Protein AF-A0A7L4GXS1-F1 (afdb_monomer_lite)

Radius of gyration: 14.41 Å; chains: 1; bounding box: 32×33×36 Å

Foldseek 3Di:
DLVVLLVVDVVCFQPRCLVCLLVSLLVLVCLCPPPDPDRDVVSVVSSVVSLVVNCVGHHPPSSVVSNVVSVVVVVVVVVVVVVVVVVD

InterPro domains:
  IPR052575 Small subunit processome component 20 [PTHR17695] (1-88)
  IPR057525 U3 small nucleolar RNA-associated protein 20, C-terminal [PF23099] (1-85)

Sequence (88 aa):
IFKFLGAISVNLGKDRIKPYLPTILTPLYRELNSTYAEQDPTLKNLSQEIIELLKKLVGLEAFSLAFSSVQKQAHQKRAIRKKQRALQ

pLDDT: mean 93.25, std 5.34, range [67.31, 98.0]

Secondary structure (DSSP, 8-state):
-HHHHHHHHHHHHHHHHGGGHHHHHHHHHHHHT---SS--HHHHHHHHHHHHHHHHHH-HHHHHHHHHHHHHHHHHHHHHHHHHHT--

Structure (mmCIF, N/CA/C/O backbone):
data_AF-A0A7L4GXS1-F1
#
_entry.id   AF-A0A7L4GXS1-F1
#
loop_
_atom_site.group_PDB
_atom_site.id
_atom_site.type_symbol
_atom_site.label_atom_id
_atom_site.label_alt_id
_atom_site.label_comp_id
_atom_site.label_asym_id
_atom_site.label_entity_id
_atom_site.label_seq_id
_atom_site.pdbx_PDB_ins_code
_atom_site.Cartn_x
_atom_site.Cartn_y
_atom_site.Cartn_z
_atom_site.occupancy
_atom_site.B_iso_or_equiv
_atom_site.auth_seq_id
_atom_site.auth_comp_id
_atom_site.auth_asym_id
_atom_site.auth_atom_id
_atom_site.pdbx_PDB_model_num
ATOM 1 N N . ILE A 1 1 ? -6.952 5.130 -9.987 1.00 87.75 1 ILE A N 1
ATOM 2 C CA . ILE A 1 1 ? -7.059 3.975 -9.056 1.00 87.75 1 ILE A CA 1
ATOM 3 C C . ILE A 1 1 ? -6.529 4.270 -7.642 1.00 87.75 1 ILE A C 1
ATOM 5 O O . ILE A 1 1 ? -7.242 3.975 -6.698 1.00 87.75 1 ILE A O 1
ATOM 9 N N . PHE A 1 2 ? -5.358 4.893 -7.439 1.00 92.88 2 PHE A N 1
ATOM 10 C CA . PHE A 1 2 ? -4.829 5.136 -6.076 1.00 92.88 2 PHE A CA 1
ATOM 11 C C . PHE A 1 2 ? -5.710 6.057 -5.228 1.00 92.88 2 PHE A C 1
ATOM 13 O O . PHE A 1 2 ? -5.997 5.728 -4.084 1.00 92.88 2 PHE A O 1
ATOM 20 N N . LYS A 1 3 ? -6.267 7.124 -5.814 1.00 93.00 3 LYS A N 1
ATOM 21 C CA . LYS A 1 3 ? -7.276 7.961 -5.138 1.00 93.00 3 LYS A CA 1
ATOM 22 C C . LYS A 1 3 ? -8.466 7.142 -4.611 1.00 93.00 3 LYS A C 1
ATOM 24 O O . LYS A 1 3 ? -8.919 7.374 -3.498 1.00 93.00 3 LYS A O 1
ATOM 29 N N . PHE A 1 4 ? -8.922 6.144 -5.374 1.00 94.00 4 PHE A N 1
ATOM 30 C CA . PHE A 1 4 ? -9.973 5.224 -4.935 1.00 94.00 4 PHE A CA 1
ATOM 31 C C . PHE A 1 4 ? -9.500 4.337 -3.777 1.00 94.00 4 PHE A C 1
ATOM 33 O O . PHE A 1 4 ? -10.210 4.233 -2.788 1.00 94.00 4 PHE A O 1
ATOM 40 N N . LEU A 1 5 ? -8.285 3.775 -3.846 1.00 92.81 5 LEU A N 1
ATOM 41 C CA . LEU A 1 5 ? -7.697 2.997 -2.745 1.00 92.81 5 LEU A CA 1
ATOM 42 C C . LEU A 1 5 ? -7.591 3.810 -1.442 1.00 92.81 5 LEU A C 1
ATOM 44 O O . LEU A 1 5 ? -7.903 3.295 -0.370 1.00 92.81 5 LEU A O 1
ATOM 48 N N . GLY A 1 6 ? -7.208 5.085 -1.528 1.00 92.25 6 GLY A N 1
ATOM 49 C CA . GLY A 1 6 ? -7.230 6.002 -0.388 1.00 92.25 6 GLY A CA 1
ATOM 50 C C . GLY A 1 6 ? -8.649 6.223 0.145 1.00 92.25 6 GLY A C 1
ATOM 51 O O . GLY A 1 6 ? -8.898 6.032 1.334 1.00 92.25 6 GLY A O 1
ATOM 52 N N . ALA A 1 7 ? -9.600 6.540 -0.739 1.00 93.75 7 ALA A N 1
ATOM 53 C CA . ALA A 1 7 ? -10.990 6.804 -0.368 1.00 93.75 7 ALA A CA 1
ATOM 54 C C . ALA A 1 7 ? -11.680 5.597 0.296 1.00 93.75 7 ALA A C 1
ATOM 56 O O . ALA A 1 7 ? -12.318 5.757 1.336 1.00 93.75 7 ALA A O 1
ATOM 57 N N . ILE A 1 8 ? -11.518 4.382 -0.246 1.00 93.44 8 ILE A N 1
ATOM 58 C CA . ILE A 1 8 ? -12.094 3.172 0.367 1.00 93.44 8 ILE A CA 1
ATOM 59 C C . ILE A 1 8 ? -11.459 2.865 1.721 1.00 93.44 8 ILE A C 1
ATOM 61 O O . ILE A 1 8 ? -12.144 2.363 2.606 1.00 93.44 8 ILE A O 1
ATOM 65 N N . SER A 1 9 ? -10.175 3.187 1.905 1.00 91.94 9 SER A N 1
ATOM 66 C CA . SER A 1 9 ? -9.484 2.962 3.177 1.00 91.94 9 SER A CA 1
ATOM 67 C C . SER A 1 9 ? -10.079 3.835 4.276 1.00 91.94 9 SER A C 1
ATOM 69 O O . SER A 1 9 ? -10.369 3.340 5.363 1.00 91.94 9 SER A O 1
ATOM 71 N N . VAL A 1 10 ? -10.346 5.107 3.965 1.00 92.75 10 VAL A N 1
ATOM 72 C CA . VAL A 1 10 ? -11.041 6.031 4.874 1.00 92.75 10 VAL A CA 1
ATOM 73 C C . VAL A 1 10 ? -12.477 5.572 5.140 1.00 92.75 10 VAL A C 1
ATOM 75 O O . VAL A 1 10 ? -12.903 5.562 6.290 1.00 92.75 10 VAL A O 1
ATOM 78 N N . ASN A 1 11 ? -13.210 5.149 4.105 1.00 93.88 11 ASN A N 1
ATOM 79 C CA . ASN A 1 11 ? -14.612 4.738 4.231 1.00 93.88 11 ASN A CA 1
ATOM 80 C C . ASN A 1 11 ? -14.790 3.452 5.067 1.00 93.88 11 ASN A C 1
ATOM 82 O O . ASN A 1 11 ? -15.662 3.383 5.932 1.00 93.88 11 ASN A O 1
ATOM 86 N N . LEU A 1 12 ? -13.948 2.437 4.842 1.00 92.62 12 LEU A N 1
ATOM 87 C CA . LEU A 1 12 ? -14.030 1.160 5.558 1.00 92.62 12 LEU A CA 1
ATOM 88 C C . LEU A 1 12 ? -13.646 1.292 7.037 1.00 92.62 12 LEU A C 1
ATOM 90 O O . LEU A 1 12 ? -14.234 0.607 7.882 1.00 92.62 12 LEU A O 1
ATOM 94 N N . GLY A 1 13 ? -12.686 2.169 7.3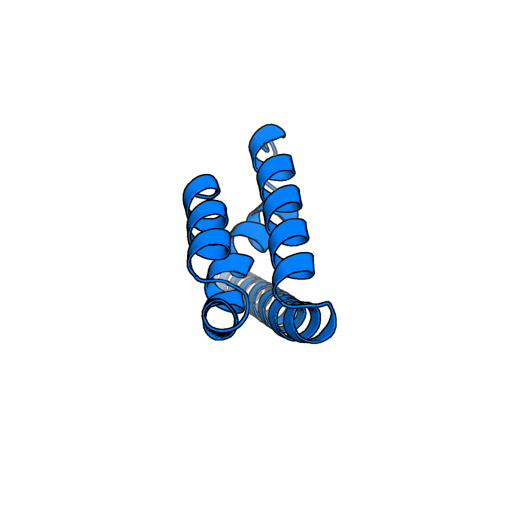41 1.00 89.19 13 GLY A N 1
ATOM 95 C CA . GLY A 1 13 ? -12.164 2.374 8.686 1.00 89.19 13 GLY A CA 1
ATOM 96 C C . GLY A 1 13 ? -11.243 1.244 9.166 1.00 89.19 13 GLY A C 1
ATOM 97 O O . GLY A 1 13 ? -11.030 0.234 8.491 1.00 89.19 13 GLY A O 1
ATOM 98 N N . LYS A 1 14 ? -10.686 1.423 10.369 1.00 87.31 14 LYS A N 1
ATOM 99 C CA . LYS A 1 14 ? -9.621 0.585 10.949 1.00 87.31 14 LYS A CA 1
ATOM 100 C C . LYS A 1 14 ? -9.939 -0.911 10.984 1.00 87.31 14 LYS A C 1
ATOM 102 O O . LYS A 1 14 ? -9.062 -1.719 10.688 1.00 87.31 14 LYS A O 1
ATOM 107 N N . ASP A 1 15 ? -11.155 -1.292 11.356 1.00 85.56 15 ASP A N 1
ATOM 108 C CA . ASP A 1 15 ? -11.464 -2.702 11.618 1.00 85.56 15 ASP A CA 1
ATOM 109 C C . ASP A 1 15 ? -11.736 -3.487 10.337 1.00 85.56 15 ASP A C 1
ATOM 111 O O . ASP A 1 15 ? -11.327 -4.640 10.211 1.00 85.56 15 ASP A O 1
ATOM 115 N N . ARG A 1 16 ? -12.350 -2.839 9.342 1.00 91.94 16 ARG A N 1
ATOM 116 C CA . ARG A 1 16 ? -12.725 -3.489 8.082 1.00 91.94 16 ARG A CA 1
ATOM 117 C C . ARG A 1 16 ? -11.625 -3.453 7.032 1.00 91.94 16 ARG A C 1
ATOM 119 O O . ARG A 1 16 ? -11.646 -4.280 6.129 1.00 91.94 16 ARG A O 1
ATOM 126 N N . ILE A 1 17 ? -10.655 -2.541 7.138 1.00 94.94 17 ILE A N 1
ATOM 127 C CA . ILE A 1 17 ? -9.587 -2.413 6.136 1.00 94.94 17 ILE A CA 1
ATOM 128 C C . ILE A 1 17 ? -8.468 -3.453 6.297 1.00 94.94 17 ILE A C 1
ATOM 130 O O . ILE A 1 17 ? -7.821 -3.808 5.312 1.00 94.94 17 ILE A O 1
ATOM 134 N N . LYS A 1 18 ? -8.239 -3.967 7.516 1.00 94.25 18 LYS A N 1
ATOM 135 C CA . LYS A 1 18 ? -7.104 -4.858 7.838 1.00 94.25 18 LYS A CA 1
ATOM 136 C C . LYS A 1 18 ? -6.965 -6.068 6.898 1.00 94.25 18 LYS A C 1
ATOM 138 O O . LYS A 1 18 ? -5.854 -6.277 6.412 1.00 94.25 18 LYS A O 1
ATOM 143 N N . PRO A 1 19 ? -8.033 -6.826 6.569 1.00 94.56 19 PRO A N 1
ATOM 144 C CA . PRO A 1 19 ? -7.923 -7.977 5.666 1.00 94.56 19 PRO A CA 1
ATOM 145 C C . PRO A 1 19 ? -7.506 -7.597 4.238 1.00 94.56 19 PRO A C 1
ATOM 147 O O . PRO A 1 19 ? -6.914 -8.402 3.524 1.00 94.56 19 PRO A O 1
ATOM 150 N N . TYR A 1 20 ? -7.781 -6.358 3.827 1.00 95.25 20 TYR A N 1
ATOM 151 C CA . TYR A 1 20 ? -7.493 -5.853 2.485 1.00 95.25 20 TYR A CA 1
ATOM 152 C C . TYR A 1 20 ? -6.130 -5.161 2.381 1.00 95.25 20 TYR A C 1
ATOM 154 O O . TYR A 1 20 ? -5.716 -4.811 1.273 1.00 95.25 20 TYR A O 1
ATOM 162 N N . LEU A 1 21 ? -5.406 -4.989 3.498 1.00 95.56 21 LEU A N 1
ATOM 163 C CA . LEU A 1 21 ? -4.100 -4.324 3.514 1.00 95.56 21 LEU A CA 1
ATOM 164 C C . LEU A 1 21 ? -3.128 -4.901 2.476 1.00 95.56 21 LEU A C 1
ATOM 166 O O . LEU A 1 21 ? -2.583 -4.105 1.717 1.00 95.56 21 LEU A O 1
ATOM 170 N N . PRO A 1 22 ? -2.918 -6.229 2.348 1.00 96.12 22 PRO A N 1
ATOM 171 C CA . PRO A 1 22 ? -1.980 -6.751 1.353 1.00 96.12 22 PRO A CA 1
ATOM 172 C C . PRO A 1 22 ? -2.379 -6.389 -0.085 1.00 96.12 22 PRO A C 1
ATOM 174 O O . PRO A 1 22 ? -1.532 -6.003 -0.894 1.00 96.12 22 PRO A O 1
ATOM 177 N N . THR A 1 23 ? -3.676 -6.450 -0.392 1.00 95.94 23 THR A N 1
ATOM 178 C CA . THR A 1 23 ? -4.234 -6.122 -1.711 1.00 95.94 23 THR A CA 1
ATOM 179 C C . THR A 1 23 ? -4.037 -4.649 -2.060 1.00 95.94 23 THR A C 1
ATOM 181 O O . THR A 1 23 ? -3.660 -4.332 -3.186 1.00 95.94 23 THR A O 1
ATOM 184 N N . ILE A 1 24 ? -4.239 -3.750 -1.092 1.00 96.56 24 ILE A N 1
ATOM 185 C CA . ILE A 1 24 ? -4.070 -2.301 -1.270 1.00 96.56 24 ILE A CA 1
ATOM 186 C C . ILE A 1 24 ? -2.584 -1.921 -1.317 1.00 96.56 24 ILE A C 1
ATOM 188 O O . ILE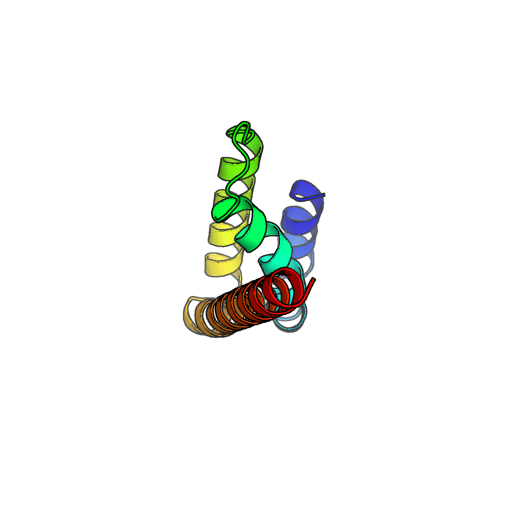 A 1 24 ? -2.175 -1.124 -2.158 1.00 96.56 24 ILE A O 1
ATOM 192 N N . LEU A 1 25 ? -1.759 -2.510 -0.448 1.00 97.31 25 LEU A N 1
ATOM 193 C CA . LEU A 1 25 ? -0.331 -2.205 -0.339 1.00 97.31 25 LEU A CA 1
ATOM 194 C C . LEU A 1 25 ? 0.478 -2.717 -1.533 1.00 97.31 25 LEU A C 1
ATOM 196 O O . LEU A 1 25 ? 1.477 -2.100 -1.884 1.00 97.31 25 LEU A O 1
ATOM 200 N N . THR A 1 26 ? 0.063 -3.802 -2.190 1.00 96.88 26 THR A N 1
ATOM 201 C CA . THR A 1 26 ? 0.782 -4.371 -3.345 1.00 96.88 26 THR A CA 1
ATOM 202 C C . THR A 1 26 ? 1.037 -3.362 -4.478 1.00 96.88 26 THR A C 1
ATOM 204 O O . THR A 1 26 ? 2.197 -3.196 -4.873 1.00 96.88 26 THR A O 1
ATOM 207 N N . PRO A 1 27 ? 0.019 -2.674 -5.035 1.00 95.50 27 PRO A N 1
ATOM 208 C CA . PRO A 1 27 ? 0.247 -1.685 -6.084 1.00 95.50 27 PRO A CA 1
ATOM 209 C C . PRO A 1 27 ? 1.012 -0.447 -5.589 1.00 95.50 27 PRO A C 1
ATOM 211 O O . PRO A 1 27 ? 1.830 0.070 -6.346 1.00 95.50 27 PRO A O 1
ATOM 214 N N . LEU A 1 28 ? 0.814 -0.020 -4.336 1.00 96.38 28 LEU A N 1
ATOM 215 C CA . LEU A 1 28 ? 1.520 1.129 -3.750 1.00 96.38 28 LEU A CA 1
ATOM 216 C C . LEU A 1 28 ? 3.011 0.826 -3.549 1.00 96.38 28 LEU A C 1
ATOM 218 O O . LEU A 1 28 ? 3.872 1.606 -3.943 1.00 96.38 28 LEU A O 1
ATOM 222 N N . TYR A 1 29 ? 3.335 -0.354 -3.013 1.00 96.00 29 TYR A N 1
ATOM 223 C CA . TYR A 1 29 ? 4.710 -0.831 -2.868 1.00 96.00 29 TYR A CA 1
ATOM 224 C C . TYR A 1 29 ? 5.410 -0.930 -4.226 1.00 96.00 29 TYR A C 1
ATOM 226 O O . TYR A 1 29 ? 6.576 -0.554 -4.357 1.00 96.00 29 TYR A O 1
ATOM 234 N N . ARG A 1 30 ? 4.706 -1.426 -5.252 1.00 93.56 30 ARG A N 1
ATOM 235 C CA . ARG A 1 30 ? 5.245 -1.486 -6.613 1.00 93.56 30 ARG A CA 1
ATOM 236 C C . ARG A 1 30 ? 5.573 -0.095 -7.146 1.00 93.56 30 ARG A C 1
ATOM 238 O O . ARG A 1 30 ? 6.624 0.034 -7.762 1.00 93.56 30 ARG A O 1
ATOM 245 N N . GLU A 1 31 ? 4.713 0.893 -6.910 1.00 94.38 31 GLU A N 1
ATOM 246 C CA . GLU A 1 31 ? 4.970 2.272 -7.331 1.00 94.38 31 GLU A CA 1
ATOM 247 C C . GLU A 1 31 ? 6.195 2.856 -6.620 1.00 94.38 31 GLU A C 1
ATOM 249 O O . GLU A 1 31 ? 7.093 3.387 -7.265 1.00 94.38 31 GLU A O 1
ATOM 254 N N . LEU A 1 32 ? 6.313 2.667 -5.302 1.00 91.75 32 LEU A N 1
ATOM 255 C CA . LEU A 1 32 ? 7.483 3.146 -4.555 1.00 91.75 32 LEU A CA 1
ATOM 256 C C . LEU A 1 32 ? 8.808 2.531 -5.021 1.00 91.75 32 LEU A C 1
ATOM 258 O O . LEU A 1 32 ? 9.851 3.171 -4.917 1.00 91.75 32 LEU A O 1
ATOM 262 N N . ASN A 1 33 ? 8.768 1.286 -5.498 1.00 90.75 33 ASN A N 1
ATOM 263 C CA . ASN A 1 33 ? 9.945 0.493 -5.861 1.00 90.75 33 ASN A CA 1
ATOM 264 C C . ASN A 1 33 ? 10.029 0.224 -7.368 1.00 90.75 33 ASN A C 1
ATOM 266 O O . ASN A 1 33 ? 10.604 -0.795 -7.784 1.00 90.75 33 ASN A O 1
ATOM 270 N N . SER A 1 34 ? 9.377 1.055 -8.178 1.00 86.31 34 SER A N 1
ATOM 271 C CA . SER A 1 34 ? 9.430 0.934 -9.626 1.00 86.31 34 SER A CA 1
ATOM 272 C C . SER A 1 34 ? 10.780 1.443 -10.136 1.00 86.31 34 SER A C 1
ATOM 274 O O . SER A 1 34 ? 11.346 2.400 -9.618 1.00 86.31 34 SER A O 1
ATOM 276 N N . THR A 1 35 ? 11.312 0.743 -11.135 1.00 80.62 35 THR A N 1
ATOM 277 C CA . THR A 1 35 ? 12.589 1.053 -11.791 1.00 80.62 35 THR A CA 1
ATOM 278 C C . THR A 1 35 ? 12.368 1.598 -13.203 1.00 80.62 35 THR A C 1
ATOM 280 O O . THR A 1 35 ? 13.271 1.523 -14.031 1.00 80.62 35 THR A O 1
ATOM 283 N N . TYR A 1 36 ? 11.148 2.049 -13.520 1.00 80.94 36 TYR A N 1
ATOM 284 C CA . TYR A 1 36 ? 10.865 2.691 -14.802 1.00 80.94 36 TYR A CA 1
ATOM 285 C C . TYR A 1 36 ? 11.575 4.047 -14.861 1.00 80.94 36 TYR A C 1
ATOM 287 O O . TYR A 1 36 ? 11.576 4.782 -13.878 1.00 80.94 36 TYR A O 1
ATOM 295 N N . ALA A 1 37 ? 12.189 4.350 -16.007 1.00 73.25 37 ALA A N 1
ATOM 296 C CA . ALA A 1 37 ? 12.984 5.564 -16.199 1.00 73.25 37 ALA A CA 1
ATOM 297 C C . ALA A 1 37 ? 12.142 6.850 -16.093 1.00 73.25 37 ALA A C 1
ATOM 299 O O . ALA A 1 37 ? 12.631 7.860 -15.599 1.00 73.25 37 ALA A O 1
ATOM 300 N N . GLU A 1 38 ? 10.865 6.787 -16.478 1.00 80.44 38 GLU A N 1
ATOM 301 C CA . GLU A 1 38 ? 9.912 7.895 -16.382 1.00 80.44 38 GLU A CA 1
ATOM 302 C C . GLU A 1 38 ? 8.851 7.587 -15.323 1.00 80.44 38 GLU A C 1
ATOM 304 O O . GLU A 1 38 ? 7.734 7.163 -15.620 1.00 80.44 38 GLU A O 1
ATOM 309 N N . GLN A 1 39 ? 9.219 7.742 -14.051 1.00 81.06 39 GLN A N 1
ATOM 310 C CA . GLN A 1 39 ? 8.221 7.741 -12.987 1.00 81.06 39 GLN A CA 1
ATOM 311 C C . GLN A 1 39 ? 7.539 9.098 -12.892 1.00 81.06 39 GLN A C 1
ATOM 313 O O . GLN A 1 39 ? 8.202 10.123 -12.761 1.00 81.06 39 GLN A O 1
ATOM 318 N N . ASP A 1 40 ? 6.210 9.076 -12.852 1.00 88.94 40 ASP A N 1
ATOM 319 C CA . ASP A 1 40 ? 5.416 10.245 -12.503 1.00 88.94 40 ASP A CA 1
ATOM 320 C C . ASP A 1 40 ? 5.620 10.579 -11.006 1.00 88.94 40 ASP A C 1
ATOM 322 O O . ASP A 1 40 ? 5.190 9.811 -10.131 1.00 88.94 40 ASP A O 1
ATOM 326 N N . PRO A 1 41 ? 6.263 11.715 -10.670 1.00 90.25 41 PRO A N 1
ATOM 327 C CA . PRO A 1 41 ? 6.510 12.093 -9.282 1.00 90.25 41 PRO A CA 1
ATOM 328 C C . PRO A 1 41 ? 5.208 12.319 -8.507 1.00 90.25 41 PRO A C 1
ATOM 330 O O . PRO A 1 41 ? 5.159 12.064 -7.303 1.00 90.25 41 PRO A O 1
ATOM 333 N N . THR A 1 42 ? 4.129 12.731 -9.179 1.00 92.38 42 THR A N 1
ATOM 334 C CA . THR A 1 42 ? 2.827 12.932 -8.534 1.00 92.38 42 THR A CA 1
ATOM 335 C C . THR A 1 42 ? 2.225 11.605 -8.079 1.00 92.38 42 THR A C 1
ATOM 337 O O . THR A 1 42 ? 1.682 11.508 -6.976 1.00 92.38 42 THR A O 1
ATOM 340 N N . LEU A 1 43 ? 2.394 10.547 -8.876 1.00 92.25 43 LEU A N 1
ATOM 341 C CA . LEU A 1 43 ? 1.918 9.208 -8.547 1.00 92.25 43 LEU A CA 1
ATOM 342 C C . LEU A 1 43 ? 2.719 8.588 -7.394 1.00 92.25 43 LEU A C 1
ATOM 344 O O . LEU A 1 43 ? 2.144 7.940 -6.509 1.00 92.25 43 LEU A O 1
ATOM 348 N N . LYS A 1 44 ? 4.035 8.823 -7.365 1.00 92.94 44 LYS A N 1
ATOM 349 C CA . LYS A 1 44 ? 4.903 8.403 -6.259 1.00 92.94 44 LYS A CA 1
ATOM 350 C C . LYS A 1 44 ? 4.506 9.081 -4.949 1.00 92.94 44 LYS A C 1
ATOM 352 O O . LYS A 1 44 ? 4.328 8.386 -3.949 1.00 92.94 44 LYS A O 1
ATOM 357 N N . ASN A 1 45 ? 4.292 10.396 -4.969 1.00 95.19 45 ASN A N 1
ATOM 358 C CA . ASN A 1 45 ? 3.862 11.156 -3.793 1.00 95.19 45 ASN A CA 1
ATOM 359 C C . ASN A 1 45 ? 2.497 10.674 -3.289 1.00 95.19 45 ASN A C 1
ATOM 361 O O . ASN A 1 45 ? 2.362 10.327 -2.117 1.00 95.19 45 ASN A O 1
ATOM 365 N N . LEU A 1 46 ? 1.523 10.505 -4.189 1.00 96.44 46 LEU A N 1
ATOM 366 C CA . LEU A 1 46 ? 0.207 9.965 -3.838 1.00 96.44 46 LEU A CA 1
ATOM 367 C C . LEU A 1 46 ? 0.306 8.569 -3.198 1.00 96.44 46 LEU A C 1
ATOM 369 O O . LEU A 1 46 ? -0.440 8.238 -2.278 1.00 96.44 46 LEU A O 1
ATOM 373 N N . SER A 1 47 ? 1.238 7.737 -3.663 1.00 96.31 47 SER A N 1
ATOM 374 C CA . SER A 1 47 ? 1.463 6.413 -3.075 1.00 96.31 47 SER A CA 1
ATOM 375 C C . SER A 1 47 ? 1.994 6.494 -1.649 1.00 96.31 47 SER A C 1
ATOM 377 O O . SER A 1 47 ? 1.544 5.737 -0.788 1.00 96.31 47 SER A O 1
ATOM 379 N N . GLN A 1 48 ? 2.939 7.404 -1.400 1.00 96.88 48 GLN A N 1
ATOM 380 C CA . GLN A 1 48 ? 3.494 7.649 -0.068 1.00 96.88 48 GLN A CA 1
ATOM 381 C C . GLN A 1 48 ? 2.421 8.172 0.889 1.00 96.88 48 GLN A C 1
ATOM 383 O O . GLN A 1 48 ? 2.295 7.656 1.997 1.00 96.88 48 GLN A O 1
ATOM 388 N N . GLU A 1 49 ? 1.601 9.124 0.441 1.00 97.44 49 GLU A N 1
ATOM 389 C CA . GLU A 1 49 ? 0.492 9.674 1.224 1.00 97.44 49 GLU A CA 1
ATOM 390 C C . GLU 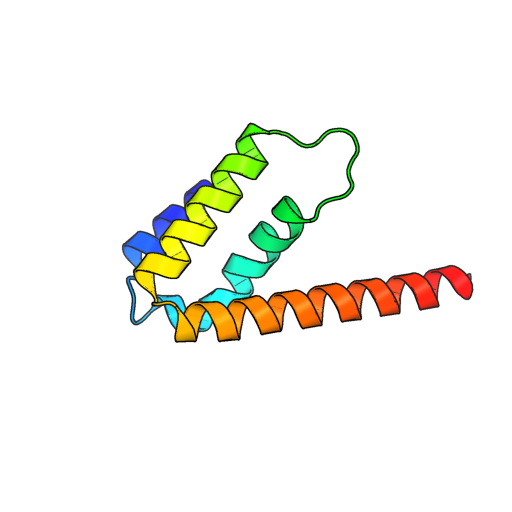A 1 49 ? -0.509 8.590 1.640 1.00 97.44 49 GLU A C 1
ATOM 392 O O . GLU A 1 49 ? -0.888 8.509 2.809 1.00 97.44 49 GLU A O 1
ATOM 397 N N . ILE A 1 50 ? -0.903 7.707 0.714 1.00 97.31 50 ILE A N 1
ATOM 398 C CA . ILE A 1 50 ? -1.836 6.612 1.020 1.00 97.31 50 ILE A CA 1
ATOM 399 C C . ILE A 1 50 ? -1.195 5.589 1.962 1.00 97.31 50 ILE A C 1
ATOM 401 O O . ILE A 1 50 ? -1.865 5.079 2.857 1.00 97.31 50 ILE A O 1
ATOM 405 N N . ILE A 1 51 ? 0.093 5.287 1.796 1.00 97.62 51 ILE A N 1
ATOM 406 C CA . ILE A 1 51 ? 0.818 4.397 2.710 1.00 97.62 51 ILE A CA 1
ATOM 407 C C . ILE A 1 51 ? 0.835 4.967 4.131 1.00 97.62 51 ILE A C 1
ATOM 409 O O . ILE A 1 51 ? 0.547 4.240 5.084 1.00 97.62 51 ILE A O 1
ATOM 413 N N . GLU A 1 52 ? 1.117 6.259 4.277 1.00 98.00 52 GLU A N 1
ATOM 414 C CA . GLU A 1 52 ? 1.140 6.918 5.580 1.00 98.00 52 GLU A CA 1
ATOM 415 C C . GLU A 1 52 ? -0.266 6.999 6.195 1.00 98.00 52 GLU A C 1
ATOM 417 O O . GLU A 1 52 ? -0.442 6.750 7.389 1.00 98.00 52 GLU A O 1
ATOM 422 N N . LEU A 1 53 ? -1.292 7.250 5.375 1.00 97.19 53 LEU A N 1
ATOM 423 C CA . LEU A 1 53 ? -2.695 7.172 5.783 1.00 97.19 53 LEU A CA 1
ATOM 424 C C . LEU A 1 53 ? -3.043 5.782 6.323 1.00 97.19 53 LEU A C 1
ATOM 426 O O . LEU A 1 53 ? -3.610 5.671 7.408 1.00 97.19 53 LEU A O 1
ATOM 430 N N . LEU A 1 54 ? -2.683 4.720 5.598 1.00 97.06 54 LEU A N 1
ATOM 431 C CA . LEU A 1 54 ? -2.948 3.343 6.013 1.00 97.06 54 LEU A CA 1
ATOM 432 C C . LEU A 1 54 ? -2.244 3.017 7.326 1.00 97.06 54 LEU A C 1
ATOM 434 O O . LEU A 1 54 ? -2.869 2.460 8.225 1.00 97.06 54 LEU A O 1
ATOM 438 N N . LYS A 1 55 ? -0.971 3.402 7.460 1.00 97.38 55 LYS A N 1
ATOM 439 C CA . LYS A 1 55 ? -0.180 3.203 8.678 1.00 97.38 55 LYS A CA 1
ATOM 440 C C . LYS A 1 55 ? -0.826 3.871 9.892 1.00 97.38 55 LYS A C 1
ATOM 442 O O . LYS A 1 55 ? -0.940 3.235 10.940 1.00 97.38 55 LYS A O 1
ATOM 447 N N . LYS A 1 56 ? -1.301 5.113 9.744 1.00 96.69 56 LYS A N 1
ATOM 448 C CA . LYS A 1 56 ? -2.043 5.832 10.794 1.00 96.69 56 LYS A CA 1
ATOM 449 C C . LYS A 1 56 ? -3.380 5.161 11.114 1.00 96.69 56 LYS A C 1
ATOM 451 O O . LYS A 1 56 ? -3.730 5.031 12.281 1.00 96.69 56 LYS A O 1
ATOM 456 N N . LEU A 1 57 ? -4.100 4.700 10.092 1.00 95.50 57 LEU A N 1
ATOM 457 C CA . LEU A 1 57 ? -5.428 4.102 10.234 1.00 95.50 57 LEU A CA 1
ATOM 458 C C . LEU A 1 57 ? -5.401 2.757 10.974 1.00 95.50 57 LEU A C 1
ATOM 460 O O . LEU A 1 57 ? -6.229 2.519 11.853 1.00 95.50 57 LEU A O 1
ATOM 464 N N . VAL A 1 58 ? -4.472 1.862 10.624 1.00 96.12 58 VAL A N 1
ATOM 465 C CA . VAL A 1 58 ? -4.437 0.494 11.181 1.00 96.12 58 VAL A CA 1
ATOM 466 C C . VAL A 1 58 ? -3.485 0.332 12.361 1.00 96.12 58 VAL A C 1
ATOM 468 O O . VAL A 1 58 ? -3.608 -0.642 13.106 1.00 96.12 58 VAL A O 1
ATOM 471 N N . GLY A 1 59 ? -2.585 1.296 12.562 1.00 96.38 59 GLY A N 1
ATOM 472 C CA . GLY A 1 59 ? -1.516 1.243 13.552 1.00 96.38 59 GLY A CA 1
ATOM 473 C C . GLY A 1 59 ? -0.251 0.560 13.026 1.00 96.38 59 GLY A C 1
ATOM 474 O O . GLY A 1 59 ? -0.277 -0.218 12.068 1.00 96.38 59 GLY A O 1
ATOM 475 N N . LEU A 1 60 ? 0.875 0.852 13.683 1.00 96.81 60 LEU A N 1
ATOM 476 C CA . LEU A 1 60 ? 2.208 0.440 13.237 1.00 96.81 60 LEU A CA 1
ATOM 477 C C . LEU A 1 60 ? 2.360 -1.079 13.105 1.00 96.81 60 LEU A C 1
ATOM 479 O O . LEU A 1 60 ? 2.920 -1.546 12.118 1.00 96.81 60 LEU A O 1
ATOM 483 N N . GLU A 1 61 ? 1.873 -1.843 14.079 1.00 96.56 61 GLU A N 1
ATOM 484 C CA . GLU A 1 61 ? 2.055 -3.296 14.131 1.00 96.56 61 GLU A CA 1
ATOM 485 C C . GLU A 1 61 ? 1.366 -4.001 12.952 1.00 96.56 61 GLU A C 1
ATOM 487 O O . GLU A 1 61 ? 2.023 -4.657 12.141 1.00 96.56 61 GLU A O 1
ATOM 492 N N . ALA A 1 62 ? 0.053 -3.792 12.798 1.00 95.50 62 ALA A N 1
ATOM 493 C CA . ALA A 1 62 ? -0.731 -4.386 11.716 1.00 95.50 62 ALA A CA 1
ATOM 494 C C . ALA A 1 62 ? -0.221 -3.950 10.334 1.00 95.50 62 ALA A C 1
ATOM 496 O O . ALA A 1 62 ? -0.135 -4.766 9.412 1.00 95.50 62 ALA A O 1
ATOM 497 N N . PHE A 1 63 ? 0.161 -2.675 10.201 1.00 97.88 63 PHE A N 1
ATOM 498 C CA . PHE A 1 63 ? 0.774 -2.167 8.981 1.00 97.88 63 PHE A CA 1
ATOM 499 C C . PHE A 1 63 ? 2.092 -2.886 8.678 1.00 97.88 63 PHE A C 1
ATOM 501 O O . PHE A 1 63 ? 2.283 -3.360 7.561 1.00 97.88 63 PHE A O 1
ATOM 508 N N . SER A 1 64 ? 2.988 -3.002 9.663 1.00 97.88 64 SER A N 1
ATOM 509 C CA . SER A 1 64 ? 4.325 -3.578 9.470 1.00 97.88 64 SER A CA 1
ATOM 510 C C . SER A 1 64 ? 4.256 -5.048 9.063 1.00 97.88 64 SER A C 1
ATOM 512 O O . SER A 1 64 ? 4.977 -5.462 8.152 1.00 97.88 64 SER A O 1
ATOM 514 N N . LEU A 1 65 ? 3.347 -5.821 9.668 1.00 97.94 65 LEU A N 1
ATOM 515 C CA . LEU A 1 65 ? 3.093 -7.214 9.290 1.00 97.94 65 LEU A CA 1
ATOM 516 C C . LEU A 1 65 ? 2.629 -7.332 7.830 1.00 97.94 65 LEU A C 1
ATOM 518 O O . LEU A 1 65 ? 3.205 -8.096 7.049 1.00 97.94 65 LEU A O 1
ATOM 522 N N . ALA A 1 66 ? 1.624 -6.546 7.433 1.00 97.62 66 ALA A N 1
ATOM 523 C CA . ALA A 1 66 ? 1.098 -6.575 6.070 1.00 97.62 66 ALA A CA 1
ATOM 524 C C . ALA A 1 66 ? 2.130 -6.088 5.037 1.00 97.62 66 ALA A C 1
ATOM 526 O O . ALA A 1 66 ? 2.316 -6.721 3.995 1.00 97.62 66 ALA A O 1
ATOM 527 N N . PHE A 1 67 ? 2.840 -4.997 5.335 1.00 97.75 67 PHE A N 1
ATOM 528 C CA . PHE A 1 67 ? 3.840 -4.406 4.449 1.00 97.75 67 PHE A CA 1
ATOM 529 C C . PHE A 1 67 ? 5.027 -5.348 4.217 1.00 97.75 67 PHE A C 1
ATOM 531 O O . PHE A 1 67 ? 5.436 -5.557 3.074 1.00 97.75 67 PHE A O 1
ATOM 538 N N . SER A 1 68 ? 5.523 -5.993 5.277 1.00 97.75 68 SER A N 1
ATOM 539 C CA . SER A 1 68 ? 6.620 -6.967 5.184 1.00 97.75 68 S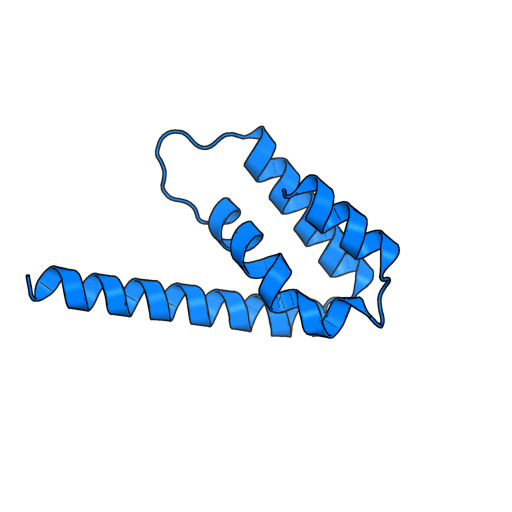ER A CA 1
ATOM 540 C C . SER A 1 68 ? 6.219 -8.199 4.365 1.00 97.75 68 SER A C 1
ATOM 542 O O . SER A 1 68 ? 7.010 -8.705 3.566 1.00 97.75 68 SER A O 1
ATOM 544 N N . SER A 1 69 ? 4.969 -8.659 4.505 1.00 97.88 69 SER A N 1
ATOM 545 C CA . SER A 1 69 ? 4.421 -9.745 3.683 1.00 97.88 69 SER A CA 1
ATOM 546 C C . SER A 1 69 ? 4.413 -9.378 2.194 1.00 97.88 69 SER A C 1
ATOM 548 O O . SER A 1 69 ? 4.920 -10.138 1.366 1.00 97.88 69 SER A O 1
ATOM 550 N N . VAL A 1 70 ? 3.936 -8.176 1.846 1.00 98.00 70 VAL A N 1
ATOM 551 C CA . VAL A 1 70 ? 3.939 -7.668 0.462 1.00 98.00 70 VAL A CA 1
ATOM 552 C C . VAL A 1 70 ? 5.361 -7.539 -0.089 1.00 98.00 70 VAL A C 1
ATOM 554 O O . VAL A 1 70 ? 5.624 -7.973 -1.213 1.00 98.00 70 VAL A O 1
ATOM 557 N N . GLN A 1 71 ? 6.298 -7.006 0.699 1.00 97.06 71 GLN A N 1
ATOM 558 C CA . GLN A 1 71 ? 7.706 -6.900 0.314 1.00 97.06 71 GLN A CA 1
ATOM 559 C C . GLN A 1 71 ? 8.309 -8.277 -0.000 1.00 97.06 71 GLN A C 1
ATOM 561 O O . GLN A 1 71 ? 8.927 -8.460 -1.055 1.00 97.06 71 GLN A O 1
ATOM 566 N N . LYS A 1 72 ? 8.090 -9.266 0.877 1.00 97.38 72 LYS A N 1
ATOM 567 C CA . LYS A 1 72 ? 8.561 -10.644 0.686 1.00 97.38 72 LYS A CA 1
ATOM 568 C C . LYS A 1 72 ? 7.993 -11.254 -0.596 1.00 97.38 72 LYS A C 1
ATOM 570 O O . LYS A 1 72 ? 8.754 -11.777 -1.410 1.00 97.38 72 LYS A O 1
ATOM 575 N N . GLN A 1 73 ? 6.683 -11.135 -0.816 1.00 96.38 73 GLN A N 1
ATOM 576 C CA . GLN A 1 73 ? 6.020 -11.650 -2.019 1.00 96.38 73 GLN A CA 1
ATOM 577 C C . GLN A 1 73 ? 6.544 -10.979 -3.297 1.00 96.38 73 GLN A C 1
ATOM 579 O O . GLN A 1 73 ? 6.822 -11.651 -4.294 1.00 96.38 73 GLN A O 1
ATOM 584 N N . ALA A 1 74 ? 6.732 -9.656 -3.275 1.00 95.31 74 ALA A N 1
ATOM 585 C CA . ALA A 1 74 ? 7.269 -8.912 -4.408 1.00 95.31 74 ALA A CA 1
ATOM 586 C C . ALA A 1 74 ? 8.694 -9.363 -4.758 1.00 95.31 74 ALA A C 1
ATOM 588 O O . ALA A 1 74 ? 9.009 -9.550 -5.940 1.00 95.31 74 ALA A O 1
ATOM 589 N N . HIS A 1 75 ? 9.540 -9.581 -3.748 1.00 94.50 75 HIS A N 1
ATOM 590 C CA . HIS A 1 75 ? 10.903 -10.066 -3.940 1.00 94.50 75 HIS A CA 1
ATOM 591 C C . HIS A 1 75 ? 10.930 -11.497 -4.492 1.00 94.50 75 HIS A C 1
ATOM 593 O O . HIS A 1 75 ? 11.589 -11.749 -5.501 1.00 94.50 75 HIS A O 1
ATOM 599 N N . GLN A 1 76 ? 10.138 -12.409 -3.918 1.00 95.94 76 GLN A N 1
ATOM 600 C CA . GLN A 1 76 ? 10.003 -13.785 -4.410 1.00 95.94 76 GLN A CA 1
ATOM 601 C C . GLN A 1 76 ? 9.539 -13.819 -5.872 1.00 95.94 76 GLN A C 1
ATOM 603 O O . GLN A 1 76 ? 10.154 -14.478 -6.710 1.00 95.94 76 GLN A O 1
ATOM 608 N N . LYS A 1 77 ? 8.514 -13.033 -6.226 1.00 94.44 77 LYS A N 1
ATOM 609 C CA . LYS A 1 77 ? 8.018 -12.939 -7.607 1.00 94.44 77 LYS A CA 1
ATOM 610 C C . LYS A 1 77 ? 9.071 -12.376 -8.566 1.00 94.44 77 LYS A C 1
ATOM 612 O O . LYS A 1 77 ? 9.158 -12.813 -9.713 1.00 94.44 77 LYS A O 1
ATOM 617 N N . ARG A 1 78 ? 9.885 -11.406 -8.128 1.00 91.69 78 ARG A N 1
ATOM 618 C CA . ARG A 1 78 ? 11.027 -10.893 -8.910 1.00 91.69 78 ARG A CA 1
ATOM 619 C C . ARG A 1 78 ? 12.090 -11.977 -9.119 1.00 91.69 78 ARG A C 1
ATOM 621 O O . ARG A 1 78 ? 12.523 -12.154 -10.255 1.00 91.69 78 ARG A O 1
ATOM 628 N N . ALA A 1 79 ? 12.452 -12.723 -8.077 1.00 94.12 79 ALA A N 1
ATOM 629 C CA . ALA A 1 79 ? 13.433 -13.804 -8.156 1.00 94.12 79 ALA A CA 1
ATOM 630 C C . ALA A 1 79 ? 12.992 -14.924 -9.114 1.00 94.12 79 ALA A C 1
ATOM 632 O O . ALA A 1 79 ? 13.772 -15.335 -9.971 1.00 94.12 79 ALA A O 1
ATOM 633 N N . ILE A 1 80 ? 11.723 -15.346 -9.043 1.00 95.19 80 ILE A N 1
ATOM 634 C CA . ILE A 1 80 ? 11.147 -16.352 -9.953 1.00 95.19 80 ILE A CA 1
ATOM 635 C C . ILE A 1 80 ? 11.254 -15.890 -11.411 1.00 95.19 80 ILE A C 1
ATOM 637 O O . ILE A 1 80 ? 11.758 -16.632 -12.251 1.00 95.19 80 ILE A O 1
ATOM 641 N N . ARG A 1 81 ? 10.862 -14.644 -11.711 1.00 93.12 81 ARG A N 1
ATOM 642 C CA . ARG A 1 81 ? 10.976 -14.090 -13.072 1.00 93.12 81 ARG A CA 1
ATOM 643 C C . ARG A 1 81 ? 12.422 -14.002 -13.554 1.00 93.12 81 ARG A C 1
ATOM 645 O O . ARG A 1 81 ? 12.676 -14.250 -14.727 1.00 93.12 81 ARG A O 1
ATOM 652 N N . LYS A 1 82 ? 13.370 -13.660 -12.673 1.00 92.19 82 LYS A N 1
ATOM 653 C CA . LYS A 1 82 ? 14.801 -13.639 -13.016 1.00 92.19 82 LYS A CA 1
ATOM 654 C C . LYS A 1 82 ? 15.293 -15.039 -13.387 1.00 92.19 82 LYS A C 1
ATOM 656 O O . LYS A 1 82 ? 15.965 -15.181 -14.399 1.00 92.19 82 LYS A O 1
ATOM 661 N N . LYS A 1 83 ? 14.911 -16.061 -12.612 1.00 93.12 83 LYS A N 1
ATOM 662 C CA . LYS A 1 83 ? 15.240 -17.463 -12.908 1.00 93.12 83 LYS A CA 1
ATOM 663 C C . LYS A 1 83 ? 14.636 -17.918 -14.240 1.00 93.12 83 LYS A C 1
ATOM 665 O O . LYS A 1 83 ? 15.337 -18.530 -15.027 1.00 93.12 83 LYS A O 1
ATOM 670 N N . GLN A 1 84 ? 13.372 -17.585 -14.508 1.00 93.50 84 GLN A N 1
ATOM 671 C CA . GLN A 1 84 ? 12.699 -17.931 -15.768 1.00 93.50 84 GLN A CA 1
ATOM 672 C C . GLN A 1 84 ? 13.375 -17.296 -16.987 1.00 93.50 84 GLN A C 1
ATOM 674 O O . GLN A 1 84 ? 13.589 -17.983 -17.974 1.00 93.50 84 GLN A O 1
ATOM 679 N N . ARG A 1 85 ? 13.768 -16.019 -16.904 1.00 91.25 85 ARG A N 1
ATOM 680 C CA . ARG A 1 85 ? 14.483 -15.328 -17.992 1.00 91.25 85 ARG A CA 1
ATOM 681 C C . ARG A 1 85 ? 15.878 -15.884 -18.267 1.00 91.25 85 ARG A C 1
ATOM 683 O O . ARG A 1 85 ? 16.359 -15.717 -19.369 1.00 91.25 85 ARG A O 1
ATOM 690 N N . ALA A 1 86 ? 16.534 -16.480 -17.272 1.00 91.94 86 ALA A N 1
ATOM 691 C CA . ALA A 1 86 ? 17.85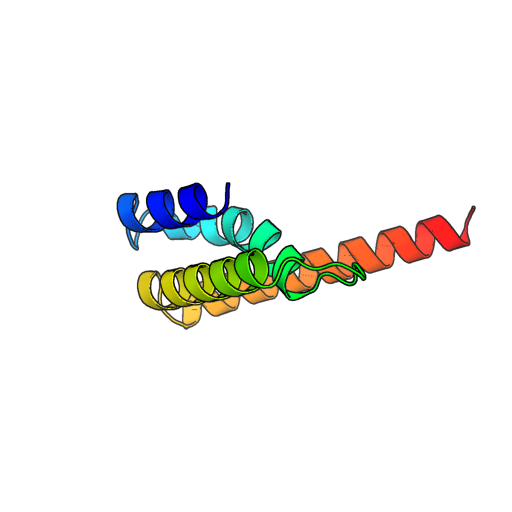1 -17.093 -17.449 1.00 91.94 86 ALA A CA 1
ATOM 692 C C . ALA A 1 86 ? 17.784 -18.497 -18.080 1.00 91.94 86 ALA A C 1
ATOM 694 O O . ALA A 1 86 ? 18.820 -19.052 -18.425 1.00 91.94 86 ALA A O 1
ATOM 695 N N . LEU A 1 87 ? 16.586 -19.087 -18.163 1.00 88.25 87 LEU A N 1
ATOM 696 C CA . LEU A 1 87 ? 16.332 -20.396 -18.773 1.00 88.25 87 LEU A CA 1
ATOM 697 C C . LEU A 1 87 ? 15.780 -20.283 -20.208 1.00 88.25 87 LEU A C 1
ATOM 699 O O . LEU A 1 87 ? 15.592 -21.315 -20.847 1.00 88.25 87 LEU A O 1
ATOM 703 N N . GLN A 1 88 ? 15.476 -19.065 -20.672 1.00 67.31 88 GLN A N 1
ATOM 704 C CA . GLN A 1 88 ? 15.100 -18.742 -22.055 1.00 67.31 88 GLN A CA 1
ATOM 705 C C . GLN A 1 88 ? 16.325 -18.234 -22.806 1.00 67.31 88 GLN A C 1
ATOM 707 O O . GLN A 1 88 ? 16.435 -18.572 -24.001 1.00 67.31 88 GLN A O 1
#

Organism: Podarg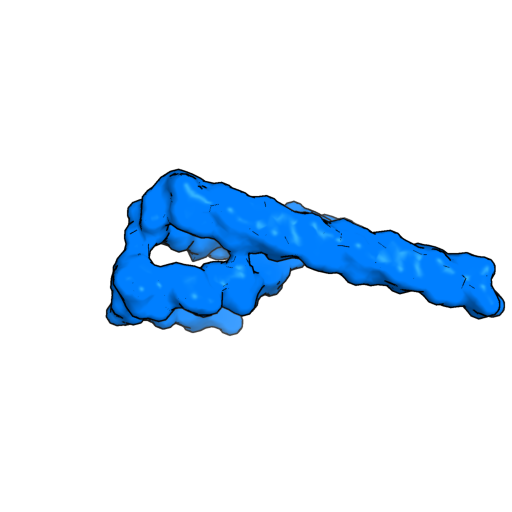us strigoides (NCBI:txid8905)